Protein AF-A0A9J6R025-F1 (afdb_monomer_lite)

Sequence (128 aa):
DNRSLGEYYLNDSGLFVVPDPWKPAIDTERLGNFIANEEQGTFTDYGYILRTSDEWQRVHEGQPVPEQYRVMAYPAPEILREESKVQPEAAAPTKAPQPVTPILLNGQNSAERMKEITDRLETGIQEL

Organism: NCBI:txid2839743

Structure (mmCIF, N/CA/C/O backbone):
data_AF-A0A9J6R025-F1
#
_entry.id   AF-A0A9J6R025-F1
#
loop_
_atom_site.group_PDB
_atom_site.id
_atom_site.type_symbol
_atom_site.label_atom_id
_atom_site.label_alt_id
_atom_site.label_comp_id
_atom_site.label_asym_id
_atom_site.label_entity_id
_atom_site.label_seq_id
_atom_site.pdbx_PDB_ins_code
_atom_site.Cartn_x
_atom_site.Cartn_y
_atom_site.Cartn_z
_atom_site.occupancy
_atom_site.B_iso_or_equiv
_atom_site.auth_seq_id
_atom_site.auth_comp_id
_atom_site.auth_asym_id
_atom_site.auth_atom_id
_atom_site.pdbx_PDB_model_num
ATOM 1 N N . ASP A 1 1 ? -3.765 -4.429 -2.907 1.00 91.00 1 ASP A N 1
ATOM 2 C CA . ASP A 1 1 ? -3.072 -5.664 -3.336 1.00 91.00 1 ASP A CA 1
ATOM 3 C C . ASP A 1 1 ? -1.612 -5.324 -3.654 1.00 91.00 1 ASP A C 1
ATOM 5 O O . ASP A 1 1 ? -1.235 -4.159 -3.547 1.00 91.00 1 ASP A O 1
ATOM 9 N N . ASN A 1 2 ? -0.782 -6.311 -4.010 1.00 94.12 2 ASN A N 1
ATOM 10 C CA . ASN A 1 2 ? 0.650 -6.087 -4.261 1.00 94.12 2 ASN A CA 1
ATOM 11 C C . ASN A 1 2 ? 0.910 -5.111 -5.413 1.00 94.12 2 ASN A C 1
ATOM 13 O O . ASN A 1 2 ? 1.789 -4.267 -5.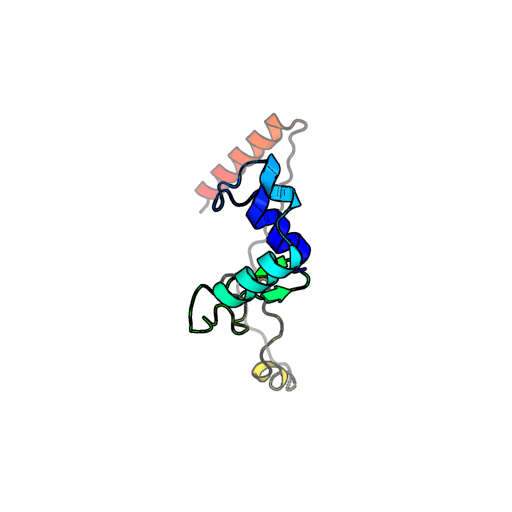304 1.00 94.12 2 ASN A O 1
ATOM 17 N N . ARG A 1 3 ? 0.122 -5.162 -6.491 1.00 95.75 3 ARG A N 1
ATOM 18 C CA . ARG A 1 3 ? 0.267 -4.214 -7.601 1.00 95.75 3 ARG A CA 1
ATOM 19 C C . ARG A 1 3 ? 0.075 -2.766 -7.145 1.00 95.75 3 ARG A C 1
ATOM 21 O O . ARG A 1 3 ? 0.943 -1.939 -7.403 1.00 95.75 3 ARG A O 1
ATOM 28 N N . SER A 1 4 ? -1.006 -2.492 -6.409 1.00 95.06 4 SER A N 1
ATOM 29 C CA . SER A 1 4 ? -1.287 -1.148 -5.882 1.00 95.06 4 SER A CA 1
ATOM 30 C C . SER A 1 4 ? -0.199 -0.673 -4.913 1.00 95.06 4 SER A C 1
ATOM 32 O O . SER A 1 4 ? 0.168 0.498 -4.915 1.00 95.06 4 SER A O 1
ATOM 34 N N . LEU A 1 5 ? 0.350 -1.584 -4.101 1.00 93.94 5 LEU A N 1
ATOM 35 C CA . LEU A 1 5 ? 1.463 -1.271 -3.204 1.00 93.94 5 LEU A CA 1
ATOM 36 C C . LEU A 1 5 ? 2.719 -0.881 -3.997 1.00 93.94 5 LEU A C 1
ATOM 38 O O . LEU A 1 5 ? 3.336 0.137 -3.704 1.00 93.94 5 LEU A O 1
ATOM 42 N N . GLY A 1 6 ? 3.078 -1.644 -5.030 1.00 94.69 6 GLY A N 1
ATOM 43 C CA . GLY A 1 6 ? 4.222 -1.308 -5.877 1.00 94.69 6 GLY A CA 1
ATOM 44 C C . GLY A 1 6 ? 4.043 0.009 -6.633 1.00 94.69 6 GLY A C 1
ATOM 45 O O . GLY A 1 6 ? 4.991 0.782 -6.733 1.00 94.69 6 GLY A O 1
ATOM 46 N N . GLU A 1 7 ? 2.833 0.302 -7.116 1.00 94.88 7 GLU A N 1
ATOM 47 C CA . GLU A 1 7 ? 2.503 1.591 -7.740 1.00 94.88 7 GLU A CA 1
ATOM 48 C C . GLU A 1 7 ? 2.662 2.763 -6.767 1.00 94.88 7 GLU A C 1
ATOM 50 O O . GLU A 1 7 ? 3.301 3.756 -7.123 1.00 94.88 7 GLU A O 1
ATOM 55 N N . TYR A 1 8 ? 2.158 2.624 -5.536 1.00 93.31 8 TYR A N 1
ATOM 56 C CA . TYR A 1 8 ? 2.325 3.626 -4.482 1.00 93.31 8 TYR A CA 1
ATOM 57 C C . TYR A 1 8 ? 3.807 3.875 -4.178 1.00 93.31 8 TYR A C 1
ATOM 59 O O . TYR A 1 8 ? 4.249 5.022 -4.123 1.00 93.31 8 TYR A O 1
ATOM 67 N N . TYR A 1 9 ? 4.621 2.825 -4.042 1.00 92.62 9 TYR A N 1
ATOM 68 C CA . TYR A 1 9 ? 6.052 3.009 -3.781 1.00 92.62 9 TYR A CA 1
ATOM 69 C C . TYR A 1 9 ? 6.793 3.653 -4.947 1.00 92.62 9 TYR A C 1
ATOM 71 O O . TYR A 1 9 ? 7.673 4.483 -4.721 1.00 92.62 9 TYR A O 1
ATOM 79 N N . LEU A 1 10 ? 6.419 3.318 -6.178 1.00 93.94 10 LEU A N 1
ATOM 80 C CA . LEU A 1 10 ? 7.055 3.855 -7.372 1.00 93.94 10 LEU A CA 1
ATOM 81 C C . LEU A 1 10 ? 6.717 5.334 -7.629 1.00 93.94 10 LEU A C 1
ATOM 83 O O . LEU A 1 10 ? 7.557 6.056 -8.170 1.00 93.94 10 LEU A O 1
ATOM 87 N N . ASN A 1 11 ? 5.506 5.778 -7.273 1.00 92.88 11 ASN A N 1
ATOM 88 C CA . ASN A 1 11 ? 4.996 7.096 -7.666 1.00 92.88 11 ASN A CA 1
ATOM 89 C C . ASN A 1 11 ? 4.763 8.062 -6.500 1.00 92.88 11 ASN A C 1
ATOM 91 O O . ASN A 1 11 ? 5.027 9.253 -6.659 1.00 92.88 11 ASN A O 1
ATOM 95 N N . ASP A 1 12 ? 4.312 7.565 -5.349 1.00 92.19 12 ASP A N 1
ATOM 96 C CA . ASP A 1 12 ? 3.733 8.395 -4.286 1.00 92.19 12 ASP A CA 1
ATOM 97 C C . ASP A 1 12 ? 4.529 8.355 -2.973 1.00 92.19 12 ASP A C 1
ATOM 99 O O . ASP A 1 12 ? 4.493 9.313 -2.204 1.00 92.19 12 ASP A O 1
ATOM 103 N N . SER A 1 13 ? 5.286 7.283 -2.709 1.00 90.06 13 SER A N 1
ATOM 104 C CA . SER A 1 13 ? 6.005 7.119 -1.432 1.00 90.06 13 SER A CA 1
ATOM 105 C C . SER A 1 13 ? 7.112 8.149 -1.195 1.00 90.06 13 SER A C 1
ATOM 107 O O . SER A 1 13 ? 7.518 8.366 -0.056 1.00 90.06 13 SER A O 1
ATOM 109 N N . GLY A 1 14 ? 7.665 8.728 -2.266 1.00 88.31 14 GLY A N 1
ATOM 110 C CA . GLY A 1 14 ? 8.855 9.580 -2.210 1.00 88.31 14 GLY A CA 1
ATOM 111 C C . GLY A 1 14 ? 10.155 8.854 -1.827 1.00 88.31 14 GLY A C 1
ATOM 112 O O . GLY A 1 14 ? 11.199 9.498 -1.764 1.00 88.31 14 GLY A O 1
ATOM 113 N N . LEU A 1 15 ? 10.121 7.533 -1.596 1.00 87.00 15 LEU A N 1
ATOM 114 C CA . LEU A 1 15 ? 11.295 6.726 -1.236 1.00 87.00 15 LEU A CA 1
ATOM 115 C C . LEU A 1 15 ? 12.156 6.380 -2.455 1.00 87.00 15 LEU A C 1
ATOM 117 O O . LEU A 1 15 ? 13.382 6.326 -2.363 1.00 87.00 15 LEU A O 1
ATOM 121 N N . PHE A 1 16 ? 11.517 6.164 -3.605 1.00 84.75 16 PHE A N 1
ATOM 122 C CA . PHE A 1 16 ? 12.188 5.866 -4.863 1.00 84.75 16 PHE A CA 1
ATOM 123 C C . PHE A 1 16 ? 12.143 7.076 -5.794 1.00 84.75 16 PHE A C 1
ATOM 125 O O . PHE A 1 16 ? 11.074 7.567 -6.146 1.00 84.75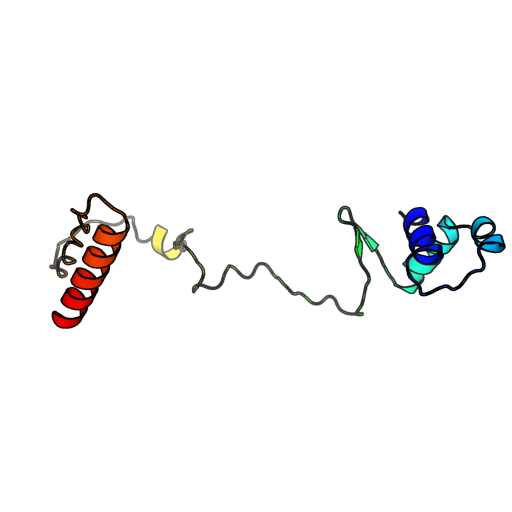 16 PHE A O 1
ATOM 132 N N . VAL A 1 17 ? 13.310 7.526 -6.260 1.00 85.88 17 VAL A N 1
ATOM 133 C CA . VAL A 1 17 ? 13.409 8.525 -7.333 1.00 85.88 17 VAL A CA 1
ATOM 134 C C . VAL A 1 17 ? 13.751 7.801 -8.629 1.00 85.88 17 VAL A C 1
ATOM 136 O O . VAL A 1 17 ? 14.909 7.712 -9.035 1.00 85.88 17 VAL A O 1
ATOM 139 N N . VAL A 1 18 ? 12.726 7.234 -9.263 1.00 89.31 18 VAL A N 1
ATOM 140 C CA . VAL A 1 18 ? 12.850 6.613 -10.586 1.00 89.31 18 VAL A CA 1
ATOM 141 C C . VAL A 1 18 ? 12.498 7.652 -11.654 1.00 89.31 18 VAL A C 1
ATOM 143 O O . VAL A 1 18 ? 11.423 8.248 -11.572 1.00 89.31 18 VAL A O 1
ATOM 146 N N . PRO A 1 19 ? 13.351 7.879 -12.670 1.00 93.06 19 PRO A N 1
ATOM 147 C CA . PRO A 1 19 ? 13.007 8.740 -13.799 1.00 93.06 19 PRO A CA 1
ATOM 148 C C . PRO A 1 19 ? 11.723 8.279 -14.501 1.00 93.06 19 PRO A C 1
ATOM 150 O O . PRO A 1 19 ? 11.562 7.087 -14.767 1.00 93.06 19 PRO A O 1
ATOM 153 N N . ASP A 1 20 ? 10.848 9.217 -14.879 1.00 90.56 20 ASP A N 1
ATOM 154 C CA . ASP A 1 20 ? 9.560 8.903 -15.523 1.00 90.56 20 ASP A CA 1
ATOM 155 C C . ASP A 1 20 ? 9.658 7.960 -16.736 1.00 90.56 20 ASP A C 1
ATOM 157 O O . ASP A 1 20 ? 8.830 7.055 -16.832 1.00 90.56 20 ASP A O 1
ATOM 161 N N . PRO A 1 21 ? 10.67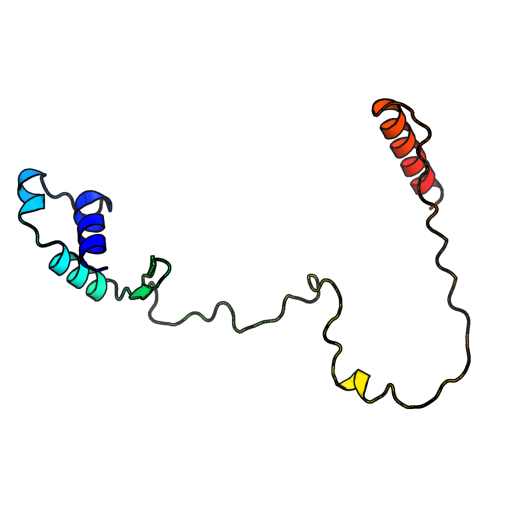1 8.059 -17.625 1.00 94.94 21 PRO A N 1
ATOM 162 C CA . PRO A 1 21 ? 10.802 7.132 -18.750 1.00 94.94 21 PRO A CA 1
ATOM 163 C C . PRO A 1 21 ? 11.021 5.670 -18.341 1.00 94.94 21 PRO A C 1
ATOM 165 O O . PRO A 1 21 ? 10.812 4.773 -19.153 1.00 94.94 21 PRO A O 1
ATOM 168 N N . TRP A 1 22 ? 11.488 5.418 -17.116 1.00 92.06 22 TRP A N 1
ATOM 169 C CA . TRP A 1 22 ? 11.810 4.078 -16.622 1.00 92.06 22 TRP A CA 1
ATOM 170 C C . TRP A 1 22 ? 10.705 3.488 -15.749 1.00 92.06 22 TRP A C 1
ATOM 172 O O . TRP A 1 22 ? 10.647 2.269 -15.611 1.00 92.06 22 TRP A O 1
ATOM 182 N N . LYS A 1 23 ? 9.796 4.311 -15.210 1.00 91.38 23 LYS A N 1
ATOM 183 C CA . LYS A 1 23 ? 8.678 3.841 -14.377 1.00 91.38 23 LYS A CA 1
ATOM 184 C C . LYS A 1 23 ? 7.824 2.759 -15.060 1.00 91.38 23 LYS A C 1
ATOM 186 O O . LYS A 1 23 ? 7.570 1.747 -14.414 1.00 91.38 23 LYS A O 1
ATOM 191 N N . PRO A 1 24 ? 7.452 2.869 -16.356 1.00 93.12 24 PRO A N 1
ATOM 192 C CA . PRO A 1 24 ? 6.656 1.833 -17.019 1.00 93.12 24 PRO A CA 1
ATOM 193 C C . PRO A 1 24 ? 7.398 0.506 -17.221 1.00 93.12 24 PRO A C 1
ATOM 195 O O . PRO A 1 24 ? 6.764 -0.508 -17.492 1.00 93.12 24 PRO A O 1
ATOM 198 N N . ALA A 1 25 ? 8.732 0.504 -17.137 1.00 95.12 25 ALA A N 1
ATOM 199 C CA . ALA A 1 25 ? 9.536 -0.706 -17.287 1.00 95.12 25 ALA A CA 1
ATOM 200 C C . ALA A 1 25 ? 9.601 -1.542 -15.996 1.00 95.12 25 ALA A C 1
ATOM 202 O O . ALA A 1 25 ? 10.118 -2.659 -16.018 1.00 95.12 25 ALA A O 1
ATOM 203 N N . ILE A 1 26 ? 9.103 -1.011 -14.876 1.00 94.00 26 ILE A N 1
ATOM 204 C CA . ILE A 1 26 ? 9.112 -1.686 -13.581 1.00 94.00 26 ILE A CA 1
ATOM 205 C C . ILE A 1 26 ? 7.804 -2.457 -13.405 1.00 94.00 26 ILE A C 1
ATOM 207 O O . ILE A 1 26 ? 6.714 -1.896 -13.478 1.00 94.00 26 ILE A O 1
ATOM 211 N N . ASP A 1 27 ? 7.924 -3.754 -13.131 1.00 96.81 27 ASP A N 1
ATOM 212 C CA . ASP A 1 27 ? 6.797 -4.604 -12.753 1.00 96.81 27 ASP A CA 1
ATOM 213 C C . ASP A 1 27 ? 6.352 -4.253 -11.325 1.00 96.81 27 ASP A C 1
ATOM 215 O O . ASP A 1 27 ? 7.003 -4.611 -10.337 1.00 96.81 27 ASP A O 1
ATOM 219 N N . THR A 1 28 ? 5.240 -3.527 -11.225 1.00 95.75 28 THR A N 1
ATOM 220 C CA . THR A 1 28 ? 4.692 -3.036 -9.958 1.00 95.75 28 THR A CA 1
ATOM 221 C C . THR A 1 28 ? 4.176 -4.163 -9.069 1.00 95.75 28 THR A C 1
ATOM 223 O O . THR A 1 28 ? 4.254 -4.066 -7.848 1.00 95.75 28 THR A O 1
ATOM 226 N N . GLU A 1 29 ? 3.718 -5.277 -9.635 1.00 96.31 29 GLU A N 1
ATOM 227 C CA . GLU A 1 29 ? 3.256 -6.421 -8.853 1.00 96.31 29 GLU A CA 1
ATOM 228 C C . GLU A 1 29 ? 4.431 -7.161 -8.207 1.00 96.31 29 GLU A C 1
ATOM 230 O O . GLU A 1 29 ? 4.378 -7.500 -7.021 1.00 96.31 29 GLU A O 1
ATOM 235 N N . ARG A 1 30 ? 5.527 -7.363 -8.947 1.00 96.94 30 ARG A N 1
ATOM 236 C CA . ARG A 1 30 ? 6.773 -7.900 -8.374 1.00 96.94 30 ARG A CA 1
ATOM 237 C C . ARG A 1 30 ? 7.378 -6.960 -7.341 1.00 96.94 30 ARG A C 1
ATOM 239 O O . ARG A 1 30 ? 7.810 -7.432 -6.292 1.00 96.94 30 ARG A O 1
ATOM 246 N N . LEU A 1 31 ? 7.393 -5.658 -7.623 1.00 94.81 31 LEU A N 1
ATOM 247 C CA . LEU A 1 31 ? 7.897 -4.649 -6.695 1.00 94.81 31 LEU A CA 1
ATOM 248 C C . LEU A 1 31 ? 7.101 -4.653 -5.385 1.00 94.81 31 LEU A C 1
ATOM 250 O O . LEU A 1 31 ? 7.692 -4.727 -4.313 1.00 94.81 31 LEU A O 1
ATOM 254 N N . GLY A 1 32 ? 5.770 -4.637 -5.457 1.00 94.50 32 GLY A N 1
ATOM 255 C CA . GLY A 1 32 ? 4.933 -4.667 -4.262 1.00 94.50 32 GLY A CA 1
ATOM 256 C C . GLY A 1 32 ? 5.073 -5.959 -3.464 1.00 94.50 32 GLY A C 1
ATOM 257 O O . GLY A 1 32 ? 5.154 -5.900 -2.243 1.00 94.50 32 GLY A O 1
ATOM 258 N N . ASN A 1 33 ? 5.202 -7.113 -4.130 1.00 95.12 33 ASN A N 1
ATOM 259 C CA . ASN A 1 33 ? 5.522 -8.367 -3.441 1.00 95.12 33 ASN A CA 1
ATOM 260 C C . ASN A 1 33 ? 6.870 -8.291 -2.709 1.00 95.12 33 ASN A C 1
ATOM 262 O O . ASN A 1 33 ? 6.991 -8.787 -1.592 1.00 95.12 33 ASN A O 1
ATOM 266 N N . PHE A 1 34 ? 7.894 -7.698 -3.328 1.00 94.44 34 PHE A N 1
ATOM 267 C CA . PHE A 1 34 ? 9.195 -7.517 -2.685 1.00 94.44 34 PHE A CA 1
ATOM 268 C C . PHE A 1 34 ? 9.079 -6.635 -1.435 1.00 94.44 34 PHE A C 1
ATOM 270 O O . PHE A 1 34 ? 9.522 -7.045 -0.367 1.00 94.44 34 PHE A O 1
ATOM 277 N N . ILE A 1 35 ? 8.406 -5.486 -1.544 1.00 92.94 35 ILE A N 1
ATOM 278 C CA . ILE A 1 35 ? 8.185 -4.557 -0.425 1.00 92.94 35 ILE A CA 1
ATOM 279 C C . ILE A 1 35 ? 7.402 -5.227 0.707 1.00 92.94 35 ILE A C 1
ATOM 281 O O . ILE A 1 35 ? 7.807 -5.141 1.862 1.00 92.94 35 ILE A O 1
ATOM 285 N N . ALA A 1 36 ? 6.323 -5.943 0.379 1.00 92.06 36 ALA A N 1
ATOM 286 C CA . ALA A 1 36 ? 5.510 -6.642 1.368 1.00 92.06 36 ALA A CA 1
ATOM 287 C C . ALA A 1 36 ? 6.308 -7.678 2.168 1.00 92.06 36 ALA A C 1
ATOM 289 O O . ALA A 1 36 ? 6.111 -7.810 3.375 1.00 92.06 36 ALA A O 1
ATOM 290 N N . ASN A 1 37 ? 7.234 -8.383 1.513 1.00 90.62 37 ASN A N 1
ATOM 291 C CA . ASN A 1 37 ? 8.116 -9.333 2.185 1.00 90.62 37 ASN A CA 1
ATOM 292 C C . ASN A 1 37 ? 9.186 -8.637 3.038 1.00 90.62 37 ASN A C 1
ATOM 294 O O . ASN A 1 37 ? 9.427 -9.070 4.162 1.00 90.62 37 ASN A O 1
ATOM 298 N N . GLU A 1 38 ? 9.805 -7.571 2.524 1.00 90.44 38 GLU A N 1
ATOM 299 C CA . GLU A 1 38 ? 10.872 -6.837 3.216 1.00 90.44 38 GLU A CA 1
ATOM 300 C C . GLU A 1 38 ? 10.355 -6.157 4.494 1.00 90.44 38 GLU A C 1
ATOM 302 O O . GLU A 1 38 ? 10.946 -6.287 5.563 1.00 90.44 38 GLU A O 1
ATOM 307 N N . GLU A 1 39 ? 9.204 -5.487 4.409 1.00 89.44 39 GLU A N 1
ATOM 308 C CA . GLU A 1 39 ? 8.577 -4.796 5.543 1.00 89.44 39 GLU A CA 1
ATOM 309 C C . GLU A 1 39 ? 7.763 -5.733 6.448 1.00 89.44 39 GLU A C 1
ATOM 311 O O . GLU A 1 39 ? 7.172 -5.287 7.436 1.00 89.44 39 GLU A O 1
ATOM 316 N N . GLN A 1 40 ? 7.688 -7.023 6.095 1.00 87.56 40 GLN A N 1
ATOM 317 C CA . GLN A 1 40 ? 6.800 -8.007 6.721 1.00 87.56 40 GLN A CA 1
ATOM 318 C C . GLN A 1 40 ? 5.361 -7.479 6.861 1.00 87.56 40 GLN A C 1
ATOM 320 O O . GLN A 1 40 ? 4.691 -7.687 7.879 1.00 87.56 40 GLN A O 1
ATOM 325 N N . GLY A 1 41 ? 4.902 -6.742 5.849 1.00 87.62 41 GLY A N 1
ATOM 326 C CA . GLY A 1 41 ? 3.592 -6.117 5.846 1.00 87.62 41 GLY A CA 1
ATOM 327 C C . GLY A 1 41 ? 2.485 -7.101 5.486 1.00 87.62 41 GLY A C 1
ATOM 328 O O . GLY A 1 41 ? 2.701 -8.138 4.858 1.00 87.62 41 GLY A O 1
ATOM 329 N N . THR A 1 42 ? 1.260 -6.783 5.896 1.00 88.31 42 THR A N 1
ATOM 330 C CA . THR A 1 42 ? 0.087 -7.616 5.624 1.00 88.31 42 THR A CA 1
ATOM 331 C C . THR A 1 42 ? -1.075 -6.779 5.115 1.00 88.31 42 THR A C 1
ATOM 333 O O . THR A 1 42 ? -1.358 -5.692 5.623 1.00 88.31 42 THR A O 1
ATOM 336 N N . PHE A 1 43 ? -1.766 -7.303 4.102 1.00 89.81 43 PHE A N 1
ATOM 337 C CA . PHE A 1 43 ? -3.008 -6.717 3.615 1.00 89.81 43 PHE A CA 1
ATOM 338 C C . PHE A 1 43 ? -4.171 -7.165 4.493 1.00 89.81 43 PHE A C 1
ATOM 340 O O . PHE A 1 43 ? -4.368 -8.353 4.738 1.00 89.81 43 PHE A O 1
ATOM 347 N N . THR A 1 44 ? -4.958 -6.192 4.925 1.00 89.00 44 THR A N 1
ATOM 348 C CA . THR A 1 44 ? -6.227 -6.378 5.625 1.00 89.00 44 THR A CA 1
ATOM 349 C C . THR A 1 44 ? -7.336 -5.707 4.825 1.00 89.00 44 THR A C 1
ATOM 351 O O . THR A 1 44 ? -7.061 -4.900 3.935 1.00 89.00 44 THR A O 1
ATOM 354 N N . ASP A 1 45 ? -8.592 -5.972 5.172 1.00 86.88 45 ASP A N 1
ATOM 355 C CA . ASP A 1 45 ? -9.743 -5.336 4.515 1.00 86.88 45 ASP A CA 1
ATOM 356 C C . ASP A 1 45 ? -9.737 -3.801 4.641 1.00 86.88 45 ASP A C 1
ATOM 358 O O . ASP A 1 45 ? -10.343 -3.102 3.831 1.00 86.88 45 ASP A O 1
ATOM 362 N N . TYR A 1 46 ? -9.028 -3.267 5.640 1.00 84.62 46 TYR A N 1
ATOM 363 C CA . TYR A 1 46 ? -8.964 -1.836 5.941 1.00 84.62 46 TYR A CA 1
ATOM 364 C C . TYR A 1 46 ? -7.701 -1.148 5.412 1.00 84.62 46 TYR A C 1
ATOM 366 O O . TYR A 1 46 ? -7.545 0.058 5.593 1.00 84.62 46 TYR A O 1
ATOM 374 N N . GLY A 1 47 ? -6.794 -1.887 4.769 1.00 88.00 47 GLY A N 1
ATOM 375 C CA . GLY A 1 47 ? -5.555 -1.336 4.227 1.00 88.00 47 GLY A CA 1
ATOM 376 C C . GLY A 1 47 ? -4.337 -2.219 4.471 1.00 88.00 47 GLY A C 1
ATOM 377 O O . GLY A 1 47 ? -4.446 -3.415 4.745 1.00 88.00 47 GLY A O 1
ATOM 378 N N . TYR A 1 48 ? -3.160 -1.614 4.347 1.00 88.00 48 TYR A N 1
ATOM 379 C CA . TYR A 1 48 ? -1.869 -2.283 4.474 1.00 88.00 48 TYR A CA 1
ATOM 380 C C . TYR A 1 48 ? -1.219 -1.930 5.815 1.00 88.00 48 TYR A C 1
ATOM 382 O O . TYR A 1 48 ? -1.079 -0.754 6.149 1.00 88.00 48 TYR A O 1
ATOM 390 N N . ILE A 1 49 ? -0.865 -2.951 6.595 1.00 86.81 49 ILE A N 1
ATOM 391 C CA . ILE A 1 49 ? -0.288 -2.803 7.934 1.00 86.81 49 ILE A CA 1
ATOM 392 C C . ILE A 1 49 ? 1.177 -3.222 7.883 1.00 86.81 49 ILE A C 1
ATOM 394 O O . ILE A 1 49 ? 1.485 -4.312 7.404 1.00 86.81 49 ILE A O 1
ATOM 398 N N . LEU A 1 50 ? 2.059 -2.375 8.416 1.00 85.38 50 LEU A N 1
ATOM 399 C CA . LEU A 1 50 ? 3.483 -2.660 8.561 1.00 85.38 50 LEU A CA 1
ATOM 400 C C . LEU A 1 50 ? 3.755 -3.270 9.934 1.00 85.38 50 LEU A C 1
ATOM 402 O O . LEU A 1 50 ? 3.229 -2.805 10.951 1.00 85.38 50 LEU A O 1
ATOM 406 N N . ARG A 1 51 ? 4.624 -4.277 9.977 1.00 76.25 51 ARG A N 1
ATOM 407 C CA . ARG A 1 51 ? 5.095 -4.846 11.234 1.00 76.25 51 ARG A CA 1
ATOM 408 C C . ARG A 1 51 ? 6.305 -4.048 11.723 1.00 76.25 51 ARG A C 1
ATOM 410 O O . ARG A 1 51 ? 7.440 -4.338 11.380 1.00 76.25 51 ARG A O 1
ATOM 417 N N . THR A 1 52 ? 6.060 -3.023 12.536 1.00 70.00 52 THR A N 1
ATOM 418 C CA . THR A 1 52 ? 7.108 -2.152 13.107 1.00 70.00 52 THR A CA 1
ATOM 419 C C . THR A 1 52 ? 7.872 -2.762 14.287 1.00 70.00 52 THR A C 1
ATOM 421 O O . THR A 1 52 ? 8.826 -2.151 14.764 1.00 70.00 52 THR A O 1
ATOM 424 N N . SER A 1 53 ? 7.475 -3.939 14.778 1.00 65.75 53 SER A N 1
ATOM 425 C CA . SER A 1 53 ? 8.138 -4.632 15.888 1.00 65.75 53 SER A CA 1
ATOM 426 C C . SER A 1 53 ? 8.032 -6.152 15.753 1.00 65.75 53 SER A C 1
ATOM 428 O O . SER A 1 53 ? 7.061 -6.687 15.207 1.00 65.75 53 SER A O 1
ATOM 430 N N . ASP A 1 54 ? 9.019 -6.854 16.303 1.00 64.88 54 ASP A N 1
ATOM 431 C CA . ASP A 1 54 ? 9.052 -8.315 16.359 1.00 64.88 54 ASP A CA 1
ATOM 432 C C . ASP A 1 54 ? 8.010 -8.889 17.330 1.00 64.88 54 ASP A C 1
ATOM 434 O O . ASP A 1 54 ? 7.563 -10.026 17.155 1.00 64.88 54 ASP A O 1
ATOM 438 N N . GLU A 1 55 ? 7.555 -8.097 18.304 1.00 64.75 55 GLU A N 1
ATOM 439 C CA . GLU A 1 55 ? 6.595 -8.521 19.321 1.00 64.75 55 GLU A CA 1
ATOM 440 C C . GLU A 1 55 ? 5.213 -7.901 19.110 1.00 64.75 55 GLU A C 1
ATOM 442 O O . GLU A 1 55 ? 5.053 -6.696 18.899 1.00 64.75 55 GLU A O 1
ATOM 447 N N . TRP A 1 56 ? 4.182 -8.740 19.219 1.00 58.69 56 TRP A N 1
ATOM 448 C CA . TRP A 1 56 ? 2.801 -8.282 19.272 1.00 58.69 56 TRP A CA 1
ATOM 449 C C . TRP A 1 56 ? 2.570 -7.505 20.567 1.00 58.69 56 TRP A C 1
ATOM 451 O O . TRP A 1 56 ? 2.425 -8.092 21.640 1.00 58.69 56 TRP A O 1
ATOM 461 N N . GLN A 1 57 ? 2.486 -6.179 20.472 1.00 65.00 57 GLN A N 1
ATOM 462 C CA . GLN A 1 57 ? 2.058 -5.362 21.598 1.00 65.00 57 GLN A CA 1
ATOM 463 C C . GLN A 1 57 ? 0.541 -5.493 21.760 1.00 65.00 57 GLN A C 1
ATOM 465 O O . GLN A 1 57 ? -0.249 -4.960 20.981 1.00 65.00 57 GLN A O 1
ATOM 470 N N . ARG A 1 58 ? 0.119 -6.220 22.796 1.00 64.88 58 ARG A N 1
ATOM 471 C CA . ARG A 1 58 ? -1.283 -6.298 23.218 1.00 64.88 58 ARG A CA 1
ATOM 472 C C . ARG A 1 58 ? -1.724 -4.949 23.783 1.00 64.88 58 ARG A C 1
ATOM 474 O O . ARG A 1 58 ? -1.551 -4.674 24.963 1.00 64.88 58 ARG A O 1
ATOM 481 N N . VAL A 1 59 ? -2.277 -4.097 22.922 1.00 68.00 59 VAL A N 1
ATOM 482 C CA . VAL A 1 59 ? -2.772 -2.763 23.310 1.00 68.00 59 VAL A CA 1
ATOM 483 C C . VAL A 1 59 ? -4.174 -2.810 23.916 1.00 68.00 59 VAL A C 1
ATOM 485 O O . VAL A 1 59 ? -4.547 -1.904 24.653 1.00 68.00 59 VAL A O 1
ATOM 488 N N . HIS A 1 60 ? -4.957 -3.856 23.626 1.00 56.09 60 HIS A N 1
ATOM 489 C CA . HIS A 1 60 ? -6.316 -3.973 24.148 1.00 56.09 60 HIS A CA 1
ATOM 490 C C . HIS A 1 60 ? -6.754 -5.441 24.289 1.00 56.09 60 HIS A C 1
ATOM 492 O O . HIS A 1 60 ? -7.177 -6.075 23.328 1.00 56.09 60 HIS A O 1
ATOM 498 N N . GLU A 1 61 ? -6.689 -5.991 25.504 1.00 61.41 61 GLU A N 1
ATOM 499 C CA . GLU A 1 61 ? -7.227 -7.325 25.834 1.00 61.41 61 GLU A CA 1
ATOM 500 C C . GLU A 1 61 ? -8.618 -7.222 26.466 1.00 61.41 61 GLU A C 1
ATOM 502 O O . GLU A 1 61 ? -8.840 -7.660 27.590 1.00 61.41 61 GLU A O 1
ATOM 507 N N . GLY A 1 62 ? -9.556 -6.554 25.788 1.00 61.72 62 GLY A N 1
ATOM 508 C CA . GLY A 1 62 ? -10.934 -6.475 26.283 1.00 61.72 62 GLY A CA 1
ATOM 509 C C . GLY A 1 62 ? -11.066 -5.869 27.686 1.00 61.72 62 GLY A C 1
ATOM 510 O O . GLY A 1 62 ? -12.033 -6.173 28.381 1.00 61.72 62 GLY A O 1
ATOM 511 N N . GLN A 1 63 ? -10.105 -5.035 28.114 1.00 60.88 63 GLN A N 1
ATOM 512 C CA . GLN A 1 63 ? -10.197 -4.324 29.381 1.00 60.88 63 GLN A CA 1
ATOM 513 C C . GLN A 1 63 ? -11.481 -3.488 29.333 1.00 60.88 63 GLN A C 1
ATOM 515 O O . GLN A 1 63 ? -11.599 -2.606 28.475 1.00 60.88 63 GLN A O 1
ATOM 520 N N . PRO A 1 64 ? -12.482 -3.803 30.170 1.00 65.69 64 PRO A N 1
ATOM 521 C CA . PRO A 1 64 ? -13.740 -3.091 30.125 1.00 65.69 64 PRO A CA 1
ATOM 522 C C . PRO A 1 64 ? -13.461 -1.625 30.440 1.00 65.69 64 PRO A C 1
ATOM 524 O O . PRO A 1 64 ? -12.573 -1.326 31.242 1.00 65.69 64 PRO A O 1
ATOM 527 N N . VAL A 1 65 ? -14.226 -0.735 29.802 1.00 66.94 65 VAL A N 1
ATOM 528 C CA . VAL A 1 6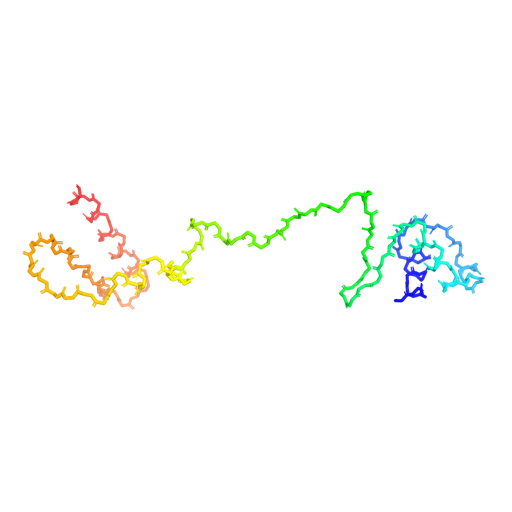5 ? -14.161 0.717 30.007 1.00 66.94 65 VAL A CA 1
ATOM 529 C C . VAL A 1 65 ? -13.911 1.016 31.497 1.00 66.94 65 VAL A C 1
ATOM 531 O O . VAL A 1 65 ? -14.639 0.455 32.334 1.00 66.94 65 VAL A O 1
ATOM 534 N N . PRO A 1 66 ? -12.881 1.825 31.842 1.00 73.88 66 PRO A N 1
ATOM 535 C CA . PRO A 1 66 ? -12.562 2.147 33.229 1.00 73.88 66 PRO A CA 1
ATOM 536 C C . PRO A 1 66 ? -13.807 2.625 33.968 1.00 73.88 66 PRO A C 1
ATOM 538 O O . PRO A 1 66 ? -14.636 3.311 33.377 1.00 73.88 66 PRO A O 1
ATOM 541 N N . GLU A 1 67 ? -13.942 2.295 35.252 1.00 62.34 67 GLU A N 1
ATOM 542 C CA . GLU A 1 67 ? -15.179 2.570 36.000 1.00 62.34 67 GLU A CA 1
ATOM 543 C C . GLU A 1 67 ? -15.602 4.043 35.968 1.00 62.34 67 GLU A C 1
ATOM 545 O O . GLU A 1 67 ? -16.785 4.338 35.849 1.00 62.34 67 GLU A O 1
ATOM 550 N N . GLN A 1 68 ? -14.629 4.958 35.942 1.00 64.62 68 GLN A N 1
ATOM 551 C CA . GLN A 1 68 ? -14.829 6.403 35.767 1.00 64.62 68 GLN A CA 1
ATOM 552 C C . GLN A 1 68 ? -15.545 6.810 34.460 1.00 64.62 68 GLN A C 1
ATOM 554 O O . GLN A 1 68 ? -16.096 7.903 34.386 1.00 64.62 68 GLN A O 1
ATOM 559 N N . TYR A 1 69 ? -15.570 5.939 33.447 1.00 65.81 69 TYR A N 1
ATOM 560 C CA . TYR A 1 69 ? -16.265 6.128 32.169 1.00 65.81 69 TYR A CA 1
ATOM 561 C C . TYR A 1 69 ? -17.397 5.107 31.944 1.00 65.81 69 TYR A C 1
ATOM 563 O O . TYR A 1 69 ? -17.999 5.084 30.869 1.00 65.81 69 TYR A O 1
ATOM 571 N N . ARG A 1 70 ? -17.720 4.255 32.930 1.00 70.81 70 ARG A N 1
ATOM 572 C CA . ARG A 1 70 ? -18.884 3.359 32.855 1.00 70.81 70 ARG A CA 1
ATOM 573 C C . ARG A 1 70 ? -20.159 4.175 33.062 1.00 70.81 70 ARG A C 1
ATOM 575 O O . ARG A 1 70 ? -20.582 4.430 34.187 1.00 70.81 70 ARG A O 1
ATOM 582 N N . VAL A 1 71 ? -20.783 4.587 31.962 1.00 71.56 71 VAL A N 1
ATOM 583 C CA . VAL A 1 71 ? -22.110 5.212 31.983 1.00 71.56 71 VAL A CA 1
ATOM 584 C C . VAL A 1 71 ? -23.140 4.113 32.259 1.00 71.56 71 VAL A C 1
ATOM 586 O O . VAL A 1 71 ? -23.533 3.382 31.358 1.00 71.56 71 VAL A O 1
ATOM 589 N N . MET A 1 72 ? -23.558 4.022 33.525 1.00 59.09 72 MET A N 1
ATOM 590 C CA . MET A 1 72 ? -24.484 3.039 34.110 1.00 59.09 72 MET A CA 1
ATOM 591 C C . MET A 1 72 ? -23.879 1.646 34.356 1.00 59.09 72 MET A C 1
ATOM 593 O O . MET A 1 72 ? -23.353 0.992 33.461 1.00 59.09 72 MET A O 1
ATOM 597 N N . ALA A 1 73 ? -23.988 1.175 35.603 1.00 61.09 73 ALA A N 1
ATOM 598 C CA . ALA A 1 73 ? -23.574 -0.156 36.041 1.00 61.09 73 ALA A CA 1
ATOM 599 C C . ALA A 1 73 ? -24.476 -1.239 35.422 1.00 61.09 73 ALA A C 1
ATOM 601 O O . ALA A 1 73 ? -25.431 -1.713 36.037 1.00 61.09 73 ALA A O 1
ATOM 602 N N . TYR A 1 74 ? -24.195 -1.614 34.176 1.00 52.12 74 TYR A N 1
ATOM 603 C CA . TYR A 1 74 ? -24.782 -2.781 33.536 1.00 52.12 74 TYR A CA 1
ATOM 604 C C . TYR A 1 74 ? -23.713 -3.522 32.722 1.00 52.12 74 TYR A C 1
ATOM 606 O O . TYR A 1 74 ? -22.963 -2.880 31.987 1.00 52.12 74 TYR A O 1
ATOM 614 N N . PRO A 1 75 ? -23.641 -4.861 32.814 1.00 61.50 75 PRO A N 1
ATOM 615 C CA . PRO A 1 75 ? -24.494 -5.739 33.615 1.00 61.50 75 PRO A CA 1
ATOM 616 C C . PRO A 1 75 ? -24.098 -5.781 35.101 1.00 61.50 75 PRO A C 1
ATOM 618 O O . PRO A 1 75 ? -22.929 -5.661 35.458 1.00 61.50 75 PRO A O 1
ATOM 621 N N . ALA A 1 76 ? -25.097 -5.958 35.970 1.00 56.50 76 ALA A N 1
ATOM 622 C CA . ALA A 1 76 ? -24.885 -6.163 37.401 1.00 56.50 76 ALA A CA 1
ATOM 623 C C . ALA A 1 76 ? -24.068 -7.450 37.662 1.00 56.50 76 ALA A C 1
ATOM 625 O O . ALA A 1 76 ? -24.335 -8.460 37.002 1.00 56.50 76 ALA A O 1
ATOM 626 N N . PRO A 1 77 ? -23.120 -7.445 38.619 1.00 58.94 77 PRO A N 1
ATOM 627 C CA . PRO A 1 77 ? -22.353 -8.634 38.990 1.00 58.94 77 PRO A CA 1
ATOM 628 C C . PRO A 1 77 ? -23.282 -9.758 39.477 1.00 58.94 77 PRO A C 1
ATOM 630 O O . PRO A 1 77 ? -24.206 -9.511 40.255 1.00 58.94 77 PRO A O 1
ATOM 633 N N . GLU A 1 78 ? -23.035 -10.996 39.029 1.00 56.75 78 GLU A N 1
ATOM 634 C CA . GLU A 1 78 ? -23.866 -12.183 39.323 1.00 56.75 78 GLU A CA 1
ATOM 635 C C . GLU A 1 78 ? -24.078 -12.429 40.823 1.00 56.75 78 GLU A C 1
ATOM 637 O O . GLU A 1 78 ? -25.140 -12.900 41.221 1.00 56.75 78 GLU A O 1
ATOM 642 N N . ILE A 1 79 ? -23.124 -12.002 41.654 1.00 54.72 79 ILE A N 1
ATOM 643 C CA . ILE A 1 79 ? -23.151 -12.124 43.119 1.00 54.72 79 ILE A CA 1
ATOM 644 C C . ILE A 1 79 ? -24.399 -11.447 43.723 1.00 54.72 79 ILE A C 1
ATOM 646 O O . ILE A 1 79 ? -24.986 -11.957 44.668 1.00 54.72 79 ILE A O 1
ATOM 650 N N . LEU A 1 80 ? -24.866 -10.340 43.131 1.00 51.88 80 LEU A N 1
ATOM 651 C CA . LEU A 1 80 ? -26.024 -9.585 43.631 1.00 51.88 80 LEU A CA 1
ATOM 652 C C . LEU A 1 80 ? -27.370 -10.091 43.081 1.00 51.88 80 LEU A C 1
ATOM 654 O O . LEU A 1 80 ? -28.432 -9.716 43.588 1.00 51.88 80 LEU A O 1
ATOM 658 N N . ARG A 1 81 ? -27.353 -10.925 42.028 1.00 50.62 81 ARG A N 1
ATOM 659 C CA . ARG A 1 81 ? -28.575 -11.484 41.421 1.00 50.62 81 ARG A CA 1
ATOM 660 C C . ARG A 1 81 ? -29.129 -12.666 42.215 1.00 50.62 81 ARG A C 1
ATOM 662 O O . ARG A 1 81 ? -30.347 -12.818 42.252 1.00 50.62 81 ARG A O 1
ATOM 669 N N . GLU A 1 82 ? -28.279 -13.460 42.868 1.00 48.31 82 GLU A N 1
ATOM 670 C CA . GLU A 1 82 ? -28.741 -14.579 43.705 1.00 48.31 82 GLU A CA 1
ATOM 671 C C . GLU A 1 82 ? -29.257 -14.130 45.083 1.00 48.31 82 GLU A C 1
ATOM 673 O O . GLU A 1 82 ? -30.245 -14.684 45.566 1.00 48.31 82 GLU A O 1
ATOM 678 N N . GLU A 1 83 ? -28.693 -13.074 45.681 1.00 51.66 83 GLU A N 1
ATOM 679 C CA . GLU A 1 83 ? -29.163 -12.557 46.981 1.00 51.66 83 GLU A CA 1
ATOM 680 C C . GLU A 1 83 ? -30.523 -11.834 46.906 1.00 51.66 83 GLU A C 1
ATOM 682 O O . GLU A 1 83 ? -31.207 -11.678 47.915 1.00 51.66 83 GLU A O 1
ATOM 687 N N . SER A 1 84 ? -30.989 -11.453 45.711 1.00 51.00 84 SER A N 1
ATOM 688 C CA . SER A 1 84 ? -32.239 -10.693 45.531 1.00 51.00 84 SER A CA 1
ATOM 689 C C . SER A 1 84 ? -33.534 -11.528 45.593 1.00 51.00 84 SER A C 1
ATOM 691 O O . SER A 1 84 ? -34.600 -11.015 45.246 1.00 51.00 84 SER A O 1
ATOM 693 N N . LYS A 1 85 ? -33.504 -12.800 46.029 1.00 50.88 85 LYS A N 1
ATOM 694 C CA . LYS A 1 85 ? -34.716 -13.648 46.119 1.00 50.88 85 LYS A CA 1
ATOM 695 C C . LYS A 1 85 ? -35.192 -13.991 47.537 1.00 50.88 85 LYS A C 1
ATOM 697 O O . LYS A 1 85 ? -35.955 -14.947 47.690 1.00 50.88 85 LYS A O 1
ATOM 702 N N . VAL A 1 86 ? -34.834 -13.229 48.574 1.00 36.88 86 VAL A N 1
ATOM 703 C CA . VAL A 1 86 ? -35.371 -13.481 49.927 1.00 36.88 86 VAL A CA 1
ATOM 704 C C . VAL A 1 86 ? -35.817 -12.200 50.640 1.00 36.88 86 VAL A C 1
ATOM 706 O O . VAL A 1 86 ? -35.012 -11.454 51.167 1.00 36.88 86 VAL A O 1
ATOM 709 N N . GLN A 1 87 ? -37.144 -12.041 50.647 1.00 35.38 87 GLN A N 1
ATOM 710 C CA . GLN A 1 87 ? -38.045 -11.358 51.589 1.00 35.38 87 GLN A CA 1
ATOM 711 C C . GLN A 1 87 ? -37.869 -9.866 51.971 1.00 35.38 87 GLN A C 1
ATOM 713 O O . GLN A 1 87 ? -36.763 -9.367 52.140 1.00 35.38 87 GLN A O 1
ATOM 718 N N . PRO A 1 88 ? -39.004 -9.147 52.132 1.00 52.44 88 PRO A N 1
ATOM 719 C CA . PRO A 1 88 ? -39.051 -7.714 52.399 1.00 52.44 88 PRO A CA 1
ATOM 720 C C . PRO A 1 88 ? -39.148 -7.422 53.902 1.00 52.44 88 PRO A C 1
ATOM 722 O O . PRO A 1 88 ? -40.057 -7.928 54.554 1.00 52.44 88 PRO A O 1
ATOM 725 N N . GLU A 1 89 ? -38.314 -6.532 54.449 1.00 35.69 89 GLU A N 1
ATOM 726 C CA . GLU A 1 89 ? -38.620 -5.942 55.756 1.00 35.69 89 GLU A CA 1
ATOM 727 C C . GLU A 1 89 ? -38.026 -4.540 55.968 1.00 35.69 89 GLU A C 1
ATOM 729 O O . GLU A 1 89 ? -36.829 -4.311 55.841 1.00 35.69 89 GLU A O 1
ATOM 734 N N . ALA A 1 90 ? -38.955 -3.640 56.300 1.00 34.19 90 ALA A N 1
ATOM 735 C CA . ALA A 1 90 ? -38.882 -2.465 57.167 1.00 34.19 90 ALA A CA 1
ATOM 736 C C . ALA A 1 90 ? -37.868 -1.326 56.916 1.00 34.19 90 ALA A C 1
ATOM 738 O O . ALA A 1 90 ? -36.654 -1.467 56.838 1.00 34.19 90 ALA A O 1
ATOM 739 N N . ALA A 1 91 ? -38.457 -0.130 56.894 1.00 43.09 91 ALA A N 1
ATOM 740 C CA . ALA A 1 91 ? -37.877 1.176 56.643 1.00 43.09 91 ALA A CA 1
ATOM 741 C C . ALA A 1 91 ? -36.998 1.742 57.776 1.00 43.09 91 ALA A C 1
ATOM 743 O O . ALA A 1 91 ? -37.280 1.548 58.957 1.00 43.09 91 ALA A O 1
ATOM 744 N N . ALA A 1 92 ? -36.057 2.612 57.394 1.00 36.59 92 ALA A N 1
ATOM 745 C CA . ALA A 1 92 ? -35.629 3.773 58.181 1.00 36.59 92 ALA A CA 1
ATOM 746 C C . ALA A 1 92 ? -35.230 4.933 57.232 1.00 36.59 92 ALA A C 1
ATOM 748 O O . ALA A 1 92 ? -34.785 4.684 56.110 1.00 36.59 92 ALA A O 1
ATOM 749 N N . PRO A 1 93 ? -35.448 6.204 57.621 1.00 46.78 93 PRO A N 1
ATOM 750 C CA . PRO A 1 93 ? -35.632 7.310 56.690 1.00 46.78 93 PRO A CA 1
ATOM 751 C C . PRO A 1 93 ? -34.290 7.899 56.254 1.00 46.78 93 PRO A C 1
ATOM 753 O O . PRO A 1 93 ? -33.534 8.428 57.065 1.00 46.78 93 PRO A O 1
ATOM 756 N N . THR A 1 94 ? -34.009 7.867 54.955 1.00 40.38 94 THR A N 1
ATOM 757 C CA . THR A 1 94 ? -32.881 8.613 54.384 1.00 40.38 94 THR A CA 1
ATOM 758 C C . THR A 1 94 ? -33.425 9.922 53.825 1.00 40.38 94 THR A C 1
ATOM 760 O O . THR A 1 94 ? -34.393 9.903 53.067 1.00 40.38 94 THR A O 1
ATOM 763 N N . LYS A 1 95 ? -32.848 11.051 54.268 1.00 51.06 95 LYS A N 1
ATOM 764 C CA . LYS A 1 95 ? -33.164 12.433 53.859 1.00 51.06 95 LYS A CA 1
ATOM 765 C C . LYS A 1 95 ? -33.680 12.492 52.419 1.00 51.06 95 LYS A C 1
ATOM 767 O O . LYS A 1 95 ? -32.954 12.130 51.495 1.00 51.06 95 LYS A O 1
ATOM 772 N N . ALA A 1 96 ? -34.909 12.980 52.250 1.00 51.28 96 ALA A N 1
ATOM 773 C CA . ALA A 1 96 ? -35.459 13.253 50.933 1.00 51.28 96 ALA A CA 1
ATOM 774 C C . ALA A 1 96 ? -34.479 14.166 50.169 1.00 51.28 96 ALA A C 1
ATOM 776 O O . ALA A 1 96 ? -34.067 15.191 50.727 1.00 51.28 96 ALA A O 1
ATOM 777 N N . PRO A 1 97 ? -34.068 13.808 48.939 1.00 53.44 97 PRO A N 1
ATOM 778 C CA . PRO A 1 97 ? -33.306 14.719 48.102 1.00 53.44 97 PRO A CA 1
ATOM 779 C C . PRO A 1 97 ? -34.144 15.985 47.949 1.00 53.44 97 PRO A C 1
ATOM 781 O O . PRO A 1 97 ? -35.342 15.903 47.661 1.00 53.44 97 PRO A O 1
ATOM 784 N N . GLN A 1 98 ? -33.546 17.147 48.219 1.00 61.38 98 GLN A N 1
ATOM 785 C CA . GLN A 1 98 ? -34.266 18.396 48.022 1.00 61.38 98 GLN A CA 1
ATOM 786 C C . GLN A 1 98 ? -34.716 18.444 46.557 1.00 61.38 98 GLN A C 1
ATOM 788 O O . GLN A 1 98 ? -33.894 18.193 45.669 1.00 61.38 98 GLN A O 1
ATOM 793 N N . PRO A 1 99 ? -36.012 18.670 46.293 1.00 59.53 99 PRO A N 1
ATOM 794 C CA . PRO A 1 99 ? -36.533 18.641 44.942 1.00 59.53 99 PRO A CA 1
ATOM 795 C C . PRO A 1 99 ? -35.826 19.729 44.139 1.00 59.53 99 PRO A C 1
ATOM 797 O O . PRO A 1 99 ? -35.968 20.917 44.428 1.00 59.53 99 PRO A O 1
ATOM 800 N N . VAL A 1 100 ? -35.054 19.312 43.136 1.00 55.91 100 VAL A N 1
ATOM 801 C CA . VAL A 1 100 ? -34.476 20.219 42.146 1.00 55.91 100 VAL A CA 1
ATOM 802 C C . VAL A 1 100 ? -35.657 20.829 41.402 1.00 55.91 100 VAL A C 1
ATOM 804 O O . VAL A 1 100 ? -36.273 20.185 40.553 1.00 55.91 100 VAL A O 1
ATOM 807 N N . THR A 1 101 ? -36.047 22.042 41.784 1.00 63.09 101 THR A N 1
ATOM 808 C CA . THR A 1 101 ? -37.110 22.757 41.087 1.00 63.09 101 THR A CA 1
ATOM 809 C C . THR A 1 101 ? -36.545 23.234 39.751 1.00 63.09 101 THR A C 1
ATOM 811 O O . THR A 1 101 ? -35.530 23.934 39.734 1.00 63.09 101 THR A O 1
ATOM 814 N N . PRO A 1 102 ? -37.140 22.839 38.612 1.00 63.19 102 PRO A N 1
ATOM 815 C CA . PRO A 1 102 ? -36.657 23.281 37.314 1.00 63.19 102 PRO A CA 1
ATOM 816 C C . PRO A 1 102 ? -36.713 24.808 37.234 1.00 63.19 102 PRO A C 1
ATOM 818 O O . PRO A 1 102 ? -37.678 25.441 37.670 1.00 63.19 102 PRO A O 1
ATOM 821 N N . ILE A 1 103 ? -35.658 25.403 36.679 1.00 64.25 103 ILE A N 1
ATOM 822 C CA . ILE A 1 103 ? -35.571 26.847 36.479 1.00 64.25 103 ILE A CA 1
ATOM 823 C C . ILE A 1 103 ? -36.544 27.214 35.357 1.00 64.25 103 ILE A C 1
ATOM 825 O O . ILE A 1 103 ? -36.262 27.016 34.177 1.00 64.25 103 ILE A O 1
ATOM 829 N N . LEU A 1 104 ? -37.715 27.719 35.739 1.00 70.50 104 LEU A N 1
ATOM 830 C CA . LEU A 1 104 ? -38.643 28.358 34.814 1.00 70.50 104 LEU A CA 1
ATOM 831 C C . LEU A 1 104 ? -38.068 29.726 34.444 1.00 70.50 104 LEU A C 1
ATOM 833 O O . LEU A 1 104 ? -37.875 30.567 35.317 1.00 70.50 104 LEU A O 1
ATOM 837 N N . LEU A 1 105 ? -37.758 29.906 33.162 1.00 70.31 105 LEU A N 1
ATOM 838 C CA . LEU A 1 105 ? -37.245 31.157 32.612 1.00 70.31 105 LEU A CA 1
ATOM 839 C C . LEU A 1 105 ? -38.426 32.020 32.172 1.00 70.31 105 LEU A C 1
ATOM 841 O O . LEU A 1 105 ? -39.184 31.611 31.290 1.00 70.31 105 LEU A O 1
ATOM 845 N N . ASN A 1 106 ? -38.568 33.207 32.755 1.00 76.25 106 ASN A N 1
ATOM 846 C CA . ASN A 1 106 ? -39.637 34.145 32.412 1.00 76.25 106 ASN A CA 1
ATOM 847 C C . ASN A 1 106 ? -39.242 35.119 31.289 1.00 76.25 106 ASN A C 1
ATOM 849 O O . ASN A 1 106 ? -40.110 35.790 30.730 1.00 76.25 106 ASN A O 1
ATOM 853 N N . GLY A 1 107 ? -37.957 35.188 30.921 1.00 73.69 107 GLY A N 1
ATOM 854 C CA . GLY A 1 107 ? -37.481 36.032 29.821 1.00 73.69 107 GLY A CA 1
ATOM 855 C C . GLY A 1 107 ? -38.094 35.672 28.457 1.00 73.69 107 GLY A C 1
ATOM 856 O O . GLY A 1 107 ? -38.086 34.508 28.032 1.00 73.69 107 GLY A O 1
ATOM 857 N N . GLN A 1 108 ? -38.583 36.676 27.721 1.00 73.44 108 GLN A N 1
ATOM 858 C CA . GLN A 1 108 ? -39.128 36.483 26.367 1.00 73.44 108 GLN A CA 1
ATOM 859 C C . GLN A 1 108 ? -38.030 36.483 25.293 1.00 73.44 108 GLN A C 1
ATOM 861 O O . GLN A 1 108 ? -38.219 35.895 24.229 1.00 73.44 108 GLN A O 1
ATOM 866 N N . ASN A 1 109 ? -36.863 37.066 25.588 1.00 74.50 109 ASN A N 1
ATOM 867 C CA . ASN A 1 109 ? -35.712 37.126 24.685 1.00 74.50 109 ASN A CA 1
ATOM 868 C C . ASN A 1 109 ? -34.470 36.430 25.285 1.00 74.50 109 ASN A C 1
ATOM 870 O O . ASN A 1 109 ? -34.326 36.320 26.502 1.00 74.50 109 ASN A O 1
ATOM 874 N N . SER A 1 110 ? -33.550 35.961 24.438 1.00 75.12 110 SER A N 1
ATOM 875 C CA . SER A 1 110 ? -32.350 35.206 24.832 1.00 75.12 110 SER A CA 1
ATOM 876 C C . SER A 1 110 ? -31.436 35.976 25.790 1.00 75.12 110 SER A C 1
ATOM 878 O O . SER A 1 110 ? -30.898 35.384 26.724 1.00 75.12 110 SER A O 1
ATOM 880 N N . ALA A 1 111 ? -31.306 37.292 25.607 1.00 80.38 111 ALA A N 1
ATOM 881 C CA . ALA A 1 111 ? -30.515 38.153 26.485 1.00 80.38 111 ALA A CA 1
ATOM 882 C C . ALA A 1 111 ? -31.098 38.241 27.909 1.00 80.38 111 ALA A C 1
ATOM 884 O O . ALA A 1 111 ? -30.354 38.188 28.885 1.00 80.38 111 ALA A O 1
ATOM 885 N N . GLU A 1 112 ? -32.426 38.310 28.037 1.00 80.44 112 GLU A N 1
ATOM 886 C CA . GLU A 1 112 ? -33.107 38.329 29.339 1.00 80.44 112 GLU A CA 1
ATOM 887 C C . GLU A 1 112 ? -33.003 36.975 30.040 1.00 80.44 112 GLU A C 1
ATOM 889 O O . GLU A 1 112 ? -32.704 36.923 31.230 1.00 80.44 112 GLU A O 1
ATOM 894 N N . ARG A 1 113 ? -33.158 35.876 29.289 1.00 78.50 113 ARG A N 1
ATOM 895 C CA . ARG A 1 113 ? -32.998 34.515 29.820 1.00 78.50 113 ARG A CA 1
ATOM 896 C C . ARG A 1 113 ? -31.592 34.272 30.359 1.00 78.50 113 ARG A C 1
ATOM 898 O O . ARG A 1 113 ? -31.448 33.701 31.431 1.00 78.50 113 ARG A O 1
ATOM 905 N N . MET A 1 114 ? -30.554 34.714 29.647 1.00 83.06 114 MET A N 1
ATOM 906 C CA . MET A 1 114 ? -29.169 34.568 30.114 1.00 83.06 114 MET A CA 1
ATOM 907 C C . MET A 1 114 ? -28.891 35.375 31.383 1.00 83.06 114 MET A C 1
ATOM 909 O O . MET A 1 114 ? -28.176 34.898 32.267 1.00 83.06 114 MET A O 1
ATOM 913 N N . LYS A 1 115 ? -29.485 36.566 31.502 1.00 83.94 115 LYS A N 1
ATOM 914 C CA . LYS A 1 115 ? -29.379 37.364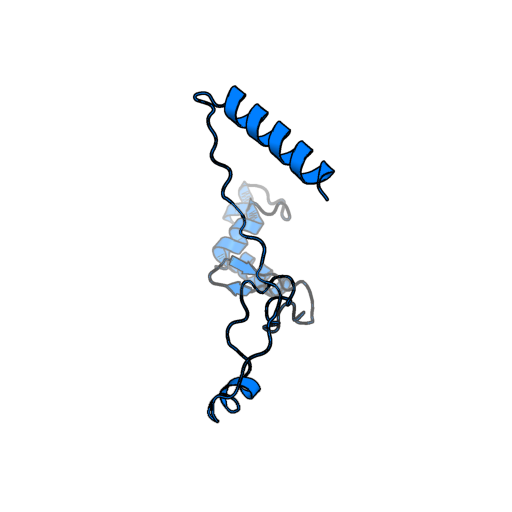 32.722 1.00 83.94 115 LYS A CA 1
ATOM 915 C C . LYS A 1 115 ? -30.069 36.670 33.901 1.00 83.94 115 LYS A C 1
ATOM 917 O O . LYS A 1 115 ? -29.453 36.493 34.942 1.00 83.94 115 LYS A O 1
ATOM 922 N N . GLU A 1 116 ? -31.293 36.186 33.700 1.00 82.50 116 GLU A N 1
ATOM 923 C CA . GLU A 1 116 ? -32.067 35.475 34.727 1.00 82.50 116 GLU A CA 1
ATOM 924 C C . GLU A 1 116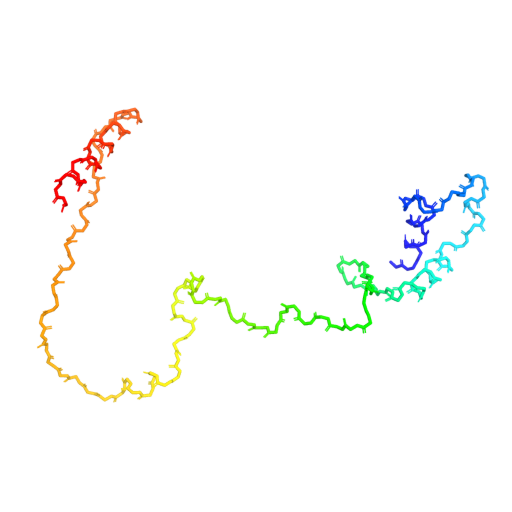 ? -31.374 34.183 35.195 1.00 82.50 116 GLU A C 1
ATOM 926 O O . GLU A 1 116 ? -31.375 33.871 36.384 1.00 82.50 116 GLU A O 1
ATOM 931 N N . ILE A 1 117 ? -30.727 33.450 34.281 1.00 82.25 117 ILE A N 1
ATOM 932 C CA . ILE A 1 117 ? -29.918 32.272 34.631 1.00 82.25 117 ILE A CA 1
ATOM 933 C C . ILE A 1 117 ? -28.742 32.676 35.520 1.00 82.25 117 ILE A C 1
ATOM 935 O O . ILE A 1 117 ? -28.524 32.050 36.553 1.00 82.25 117 ILE A O 1
ATOM 939 N N . THR A 1 118 ? -28.003 33.718 35.137 1.00 83.50 118 THR A N 1
ATOM 940 C CA . THR A 1 118 ? -26.838 34.191 35.899 1.00 83.50 118 THR A CA 1
ATOM 941 C C . THR A 1 118 ? -27.238 34.632 37.307 1.00 83.50 118 THR A C 1
ATOM 943 O O . THR A 1 118 ? -26.657 34.150 38.276 1.00 83.50 118 THR A O 1
ATOM 946 N N . ASP A 1 119 ? -28.290 35.444 37.430 1.00 81.44 119 ASP A N 1
ATOM 947 C CA . ASP A 1 119 ? -28.759 35.971 38.718 1.00 81.44 119 ASP A CA 1
ATOM 948 C C . ASP A 1 119 ? -29.212 34.837 39.669 1.00 81.44 119 ASP A C 1
ATOM 950 O O . ASP A 1 119 ? -28.916 34.853 40.868 1.00 81.44 119 ASP A O 1
ATOM 954 N N . ARG A 1 120 ? -29.897 33.803 39.149 1.00 77.38 120 ARG A N 1
ATOM 955 C CA . ARG A 1 120 ? -30.331 32.649 39.964 1.00 77.38 120 ARG A CA 1
ATOM 956 C C . ARG A 1 120 ? -29.183 31.713 40.335 1.00 77.38 120 ARG A C 1
ATOM 958 O O . ARG A 1 120 ? -29.203 31.159 41.432 1.00 77.38 120 ARG A O 1
ATOM 965 N N . LEU A 1 121 ? -28.196 31.534 39.455 1.00 79.62 121 LEU A N 1
ATOM 966 C CA . LEU A 1 121 ? -26.989 30.766 39.772 1.00 79.62 121 LEU A CA 1
ATOM 967 C C . LEU A 1 121 ? -26.169 31.457 40.865 1.00 79.62 121 LEU A C 1
ATOM 969 O O . LEU A 1 121 ? -25.715 30.791 41.790 1.00 79.62 121 LEU A O 1
ATOM 973 N N . GLU A 1 122 ? -26.029 32.781 40.801 1.00 79.56 122 GLU A N 1
ATOM 974 C CA . GLU A 1 122 ? -25.309 33.557 41.813 1.00 79.56 122 GLU A CA 1
ATOM 975 C C . GLU A 1 122 ? -26.027 33.531 43.170 1.00 79.56 122 GLU A C 1
ATOM 977 O O . GLU A 1 122 ? -25.392 33.307 44.201 1.00 79.56 122 GLU A O 1
ATOM 982 N N . THR A 1 123 ? -27.361 33.633 43.170 1.00 73.69 123 THR A N 1
ATOM 983 C CA . THR A 1 123 ? -28.171 33.489 44.394 1.00 73.69 123 THR A CA 1
ATOM 984 C C . THR A 1 123 ? -28.023 32.091 45.006 1.00 73.69 123 THR A C 1
ATOM 986 O O . THR A 1 123 ? -27.816 31.960 46.208 1.00 73.69 123 THR A O 1
ATOM 989 N N . GLY A 1 124 ? -28.053 31.037 44.183 1.00 67.31 124 GLY A N 1
ATOM 990 C CA . GLY A 1 124 ? -27.896 29.658 44.655 1.00 67.31 124 GLY A CA 1
ATOM 991 C C . GLY A 1 124 ? -26.512 29.346 45.237 1.00 67.31 124 GLY A C 1
ATOM 992 O O . GLY A 1 124 ? -26.405 28.482 46.101 1.00 67.31 124 GLY A O 1
ATOM 993 N N . ILE A 1 125 ? -25.459 30.051 44.805 1.00 64.88 125 ILE A N 1
ATOM 994 C CA . ILE A 1 125 ? -24.114 29.943 45.400 1.00 64.88 125 ILE A CA 1
ATOM 995 C C . ILE A 1 125 ? -24.064 30.624 46.776 1.00 64.88 125 ILE A C 1
ATOM 997 O O . ILE A 1 125 ? -23.323 30.177 47.643 1.00 64.88 125 ILE A O 1
ATOM 1001 N N . GLN A 1 126 ? -24.841 31.689 46.987 1.00 57.38 126 GLN A N 1
ATOM 1002 C CA . GLN A 1 126 ? -24.869 32.442 48.246 1.00 57.38 126 GLN A CA 1
ATOM 1003 C C . GLN A 1 126 ? -25.688 31.766 49.357 1.00 57.38 126 GLN A C 1
ATOM 1005 O O . GLN A 1 126 ? -25.451 32.029 50.533 1.00 57.38 126 GLN A O 1
ATOM 1010 N N . GLU A 1 127 ? -26.651 30.917 48.994 1.00 57.72 127 GLU A N 1
ATOM 1011 C CA . GLU A 1 127 ? -27.488 30.158 49.937 1.00 57.72 127 GLU A CA 1
ATOM 1012 C C . GLU A 1 127 ? -26.857 28.820 50.392 1.00 57.72 127 GLU A C 1
ATOM 1014 O O . GLU A 1 127 ? -27.478 28.082 51.163 1.00 57.72 127 GLU A O 1
ATOM 1019 N N . LEU A 1 128 ? -25.635 28.515 49.932 1.00 53.12 128 LEU A N 1
ATOM 1020 C CA . LEU A 1 128 ? -24.846 27.307 50.226 1.00 53.12 128 LEU A CA 1
ATOM 1021 C C . LEU A 1 128 ? -23.771 27.572 51.291 1.00 53.12 128 LEU A C 1
ATOM 1023 O O . LEU A 1 128 ? -23.613 26.697 52.174 1.00 53.12 128 LEU A O 1
#

InterPro domains:
  IPR041893 Antirestriction protein ArdA, domain 3 [G3DSA:1.10.10.1190] (1-50)

pLDDT: mean 73.95, std 17.28, range [34.19, 96.94]

Foldseek 3Di:
DLLVQLVCVLPPPVPDDDPPVCSVVDRSSVSSVVVCVVQVWDDDPVGIGGDPDPDDDCPDPPPDDPPVPPPDDPPDPPVVVVVPPDDDDDDDDDDDDDPPDDDDQPDPDPVSSVVSVVVVVVVVVVVD

Radius of gyration: 32.67 Å; chains: 1; bounding box: 53×53×77 Å

Secondary structure (DSSP, 8-state):
-HHHHHHHHHHTSSS----TTTGGGS-HHHHHHHHHHHTT-EEETTEEE----SS-----S-----GGG-SS--SPPHHHHHHTTS---------PPP---------SSHHHHHHHHHHHHHHHHHT-